Protein AF-A0A443K7M8-F1 (afdb_monomer)

Radius of gyration: 13.58 Å; Cα contacts (8 Å, |Δi|>4): 64; chains: 1; bounding box: 28×23×38 Å

Foldseek 3Di:
DDDDDPVQPLLVVLLVLQVPQWDWDDDPNAIATDFGPCVVSVVVCVVSVGDPVSVVSSVVVRVVVRVVVVVVRD

InterPro domains:
  IPR014915 Bacteriophage TLS, TfmB [PF08809] (2-67)

Sequence (74 aa):
MFEVFACNWETVTAFLAVETQWRLAIGFGALAWLGIDYAAADVAFRRLGISDQAFAGVQVMERAALEVFAEEAG

pLDDT: mean 94.94, std 6.03, range [67.0, 98.44]

Nearest PDB structures (foldseek):
  6ekl-assembly1_A  TM=3.653E-01  e=3.697E+00  Mus musculus

Structure (mmCIF, N/CA/C/O backbone):
data_AF-A0A443K7M8-F1
#
_entry.id   AF-A0A443K7M8-F1
#
loop_
_atom_site.group_PDB
_atom_site.id
_atom_site.type_symbol
_atom_site.label_atom_id
_atom_site.label_alt_id
_atom_site.label_comp_id
_atom_site.label_asym_id
_atom_site.label_entity_id
_atom_site.label_seq_id
_atom_site.pdbx_PDB_ins_code
_atom_site.Cartn_x
_atom_site.Cartn_y
_atom_site.Cartn_z
_atom_site.occupancy
_atom_site.B_iso_or_equiv
_atom_site.auth_seq_id
_atom_site.auth_comp_id
_atom_site.auth_asym_id
_atom_site.auth_atom_id
_atom_site.pdbx_PDB_model_num
ATOM 1 N N . MET A 1 1 ? 15.280 8.206 12.017 1.00 67.00 1 MET A N 1
ATOM 2 C CA . MET A 1 1 ? 13.982 7.831 12.614 1.00 67.00 1 MET A CA 1
ATOM 3 C C . MET A 1 1 ? 12.960 8.795 12.048 1.00 67.00 1 MET A C 1
ATOM 5 O O . MET A 1 1 ? 13.240 9.986 12.059 1.00 67.00 1 MET A O 1
ATOM 9 N N . PHE A 1 2 ? 11.877 8.291 11.464 1.00 89.44 2 PHE A N 1
ATOM 10 C CA . PHE A 1 2 ? 10.774 9.121 10.981 1.00 89.44 2 PHE A CA 1
ATOM 11 C C . PHE A 1 2 ? 9.523 8.787 11.792 1.00 89.44 2 PHE A C 1
ATOM 13 O O . PHE A 1 2 ? 9.403 7.676 12.310 1.00 89.44 2 PHE A O 1
ATOM 20 N N . GLU A 1 3 ? 8.624 9.753 11.919 1.00 93.44 3 GLU A N 1
ATOM 21 C CA . GLU A 1 3 ? 7.357 9.601 12.628 1.00 93.44 3 GLU A CA 1
ATOM 22 C C . GLU A 1 3 ? 6.201 9.660 11.632 1.00 93.44 3 GLU A C 1
ATOM 24 O O . GLU A 1 3 ? 6.288 10.311 10.589 1.00 93.44 3 GLU A O 1
ATOM 29 N N . VAL A 1 4 ? 5.115 8.961 11.954 1.00 94.94 4 VAL A N 1
ATOM 30 C CA . VAL A 1 4 ? 3.898 8.920 11.142 1.00 94.94 4 VAL A CA 1
ATOM 31 C C . VAL A 1 4 ? 2.795 9.632 11.911 1.00 94.94 4 VAL A C 1
ATOM 33 O O . VAL A 1 4 ? 2.538 9.315 13.071 1.00 94.94 4 VAL A O 1
ATOM 36 N N . PHE A 1 5 ? 2.120 10.585 11.265 1.00 96.06 5 PHE A N 1
ATOM 37 C CA . PHE A 1 5 ? 0.926 11.202 11.839 1.00 96.06 5 PHE A CA 1
ATOM 38 C C . PHE A 1 5 ? -0.117 10.131 12.162 1.00 96.06 5 PHE A C 1
ATOM 40 O O . PHE A 1 5 ? -0.411 9.284 11.322 1.00 96.06 5 PHE A O 1
ATOM 47 N N . ALA A 1 6 ? -0.715 10.197 13.354 1.00 96.00 6 ALA A N 1
ATOM 48 C CA . ALA A 1 6 ? -1.624 9.161 13.851 1.00 96.00 6 ALA A CA 1
ATOM 49 C C . ALA A 1 6 ? -2.777 8.833 12.883 1.00 96.00 6 ALA A C 1
ATOM 51 O O . ALA A 1 6 ? -3.152 7.672 12.750 1.00 96.00 6 ALA A O 1
ATOM 52 N N . CYS A 1 7 ? -3.295 9.830 12.157 1.00 95.12 7 CYS A N 1
ATOM 53 C CA . CYS A 1 7 ? -4.348 9.641 11.155 1.00 95.12 7 CYS A CA 1
ATOM 54 C C . CYS A 1 7 ? -3.934 8.762 9.962 1.00 95.12 7 CYS A C 1
ATOM 56 O O . CYS A 1 7 ? -4.797 8.175 9.323 1.00 95.12 7 CYS A O 1
ATOM 58 N N . ASN A 1 8 ? -2.636 8.651 9.676 1.00 97.00 8 ASN A N 1
ATOM 59 C CA . ASN A 1 8 ? -2.102 7.843 8.582 1.00 97.00 8 ASN A CA 1
ATOM 60 C C . ASN A 1 8 ? -1.594 6.478 9.059 1.00 97.00 8 ASN A C 1
ATOM 62 O O . ASN A 1 8 ? -1.125 5.689 8.241 1.00 97.00 8 ASN A O 1
ATOM 66 N N . TRP A 1 9 ? -1.647 6.192 10.364 1.00 97.12 9 TRP A N 1
ATOM 67 C CA . TRP A 1 9 ? -1.056 4.973 10.910 1.00 97.12 9 TRP A CA 1
ATOM 68 C C . TRP A 1 9 ? -1.714 3.713 10.351 1.00 97.12 9 TRP A C 1
ATOM 70 O O . TRP A 1 9 ? -1.009 2.792 9.956 1.00 97.12 9 TRP A O 1
ATOM 80 N N . GLU A 1 10 ? -3.044 3.704 10.244 1.00 98.06 10 GLU A N 1
ATOM 81 C CA . GLU A 1 10 ? -3.794 2.595 9.646 1.00 98.06 10 GLU A CA 1
ATOM 82 C C . GLU A 1 10 ? -3.383 2.350 8.185 1.00 98.06 10 GLU A C 1
ATOM 84 O O . GLU A 1 10 ? -3.122 1.217 7.794 1.00 98.06 10 GLU A O 1
ATOM 89 N N . THR A 1 11 ? -3.246 3.414 7.389 1.00 98.38 11 THR A N 1
ATOM 90 C CA . THR A 1 11 ? -2.765 3.327 6.003 1.00 98.38 11 THR A CA 1
ATOM 91 C C . THR A 1 11 ? -1.364 2.725 5.924 1.00 98.38 11 THR A C 1
ATOM 93 O O . THR A 1 11 ? -1.118 1.829 5.119 1.00 98.38 11 THR A O 1
ATOM 96 N N . VAL A 1 12 ? -0.437 3.206 6.759 1.00 97.69 12 VAL A N 1
ATOM 97 C CA . VAL A 1 12 ? 0.957 2.743 6.745 1.00 97.69 12 VAL A CA 1
ATOM 98 C C . VAL A 1 12 ? 1.046 1.278 7.158 1.00 97.69 12 VAL A C 1
ATOM 100 O O . VAL A 1 12 ? 1.736 0.504 6.497 1.00 97.69 12 VAL A O 1
ATOM 103 N N . THR A 1 13 ? 0.332 0.860 8.204 1.00 97.94 13 THR A N 1
ATOM 104 C CA . THR A 1 13 ? 0.332 -0.548 8.623 1.00 97.94 13 THR A CA 1
ATOM 105 C C . THR A 1 13 ? -0.326 -1.450 7.582 1.00 97.94 13 THR A C 1
ATOM 107 O O . THR A 1 13 ? 0.184 -2.542 7.334 1.00 97.94 13 THR A O 1
ATOM 110 N N . ALA A 1 14 ? -1.394 -0.991 6.922 1.00 98.38 14 ALA A N 1
ATOM 111 C CA . ALA A 1 14 ? -2.031 -1.709 5.822 1.00 98.38 14 ALA A CA 1
ATOM 112 C C . ALA A 1 14 ? -1.086 -1.894 4.627 1.00 98.38 14 ALA A C 1
ATOM 114 O O . ALA A 1 14 ? -0.979 -3.001 4.103 1.00 98.38 14 ALA A O 1
ATOM 115 N N . PHE A 1 15 ? -0.374 -0.837 4.226 1.00 98.25 15 PHE A N 1
ATOM 116 C CA . PHE A 1 15 ? 0.593 -0.882 3.130 1.00 98.25 15 PHE A CA 1
ATOM 117 C C . PHE A 1 15 ? 1.753 -1.840 3.438 1.00 98.25 15 PHE A C 1
ATOM 119 O O . PHE A 1 15 ? 2.087 -2.694 2.619 1.00 98.25 15 PHE A O 1
ATOM 126 N N . LEU A 1 16 ? 2.318 -1.759 4.647 1.00 97.31 16 LEU A N 1
ATOM 127 C CA . LEU A 1 16 ? 3.406 -2.643 5.078 1.00 97.31 16 LEU A CA 1
ATOM 128 C C . LEU A 1 16 ? 2.965 -4.109 5.181 1.00 97.31 16 LEU A C 1
ATOM 130 O O . LEU A 1 16 ? 3.736 -5.010 4.871 1.00 97.31 16 LEU A O 1
ATOM 134 N N . ALA A 1 17 ? 1.711 -4.373 5.554 1.00 98.12 17 ALA A N 1
ATOM 135 C CA . ALA A 1 17 ? 1.191 -5.738 5.630 1.00 98.12 17 ALA A CA 1
ATOM 136 C C . ALA A 1 17 ? 1.140 -6.457 4.270 1.00 98.12 17 ALA A C 1
ATOM 138 O O . ALA A 1 17 ? 1.044 -7.685 4.234 1.00 98.12 17 ALA A O 1
ATOM 139 N N . VAL A 1 18 ? 1.202 -5.710 3.164 1.00 98.00 18 VAL A N 1
ATOM 140 C CA . VAL A 1 18 ? 1.144 -6.239 1.795 1.00 98.00 18 VAL A CA 1
ATOM 141 C C . VAL A 1 18 ? 2.397 -5.902 0.983 1.00 98.00 18 VAL A C 1
ATOM 143 O O . VAL A 1 18 ? 2.393 -6.048 -0.236 1.00 98.00 18 VAL A O 1
ATOM 146 N N . GLU A 1 19 ? 3.497 -5.526 1.645 1.00 95.69 19 GLU A N 1
ATOM 147 C CA . GLU A 1 19 ? 4.749 -5.083 1.003 1.00 95.69 19 GLU A CA 1
ATOM 148 C C . GLU A 1 19 ? 5.382 -6.127 0.065 1.00 95.69 19 GLU A C 1
ATOM 150 O O . GLU A 1 19 ? 6.204 -5.798 -0.783 1.00 95.69 19 GLU A O 1
ATOM 155 N N . THR A 1 20 ? 4.990 -7.394 0.200 1.00 94.88 20 THR A N 1
ATOM 156 C CA . THR A 1 20 ? 5.466 -8.524 -0.612 1.00 94.88 20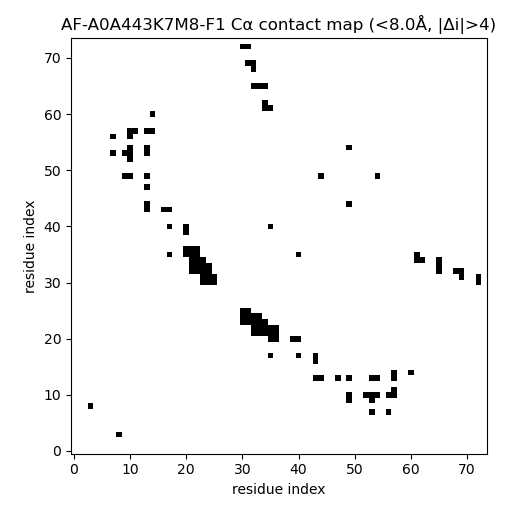 THR A CA 1
ATOM 157 C C . THR A 1 20 ? 4.522 -8.896 -1.757 1.00 94.88 20 THR A C 1
ATOM 159 O O . THR A 1 20 ? 4.850 -9.766 -2.560 1.00 94.88 20 THR A O 1
ATOM 162 N N . GLN A 1 21 ? 3.349 -8.265 -1.850 1.00 97.56 21 GLN A N 1
ATOM 163 C CA . GLN A 1 21 ? 2.263 -8.659 -2.754 1.00 97.56 21 GLN A CA 1
ATOM 164 C C . GLN A 1 21 ? 2.284 -7.870 -4.072 1.00 97.56 21 GLN A C 1
ATOM 166 O O . GLN A 1 21 ? 1.238 -7.508 -4.603 1.00 97.56 21 GLN A O 1
ATOM 171 N N . TRP A 1 22 ? 3.468 -7.571 -4.603 1.00 97.56 22 TRP A N 1
ATOM 172 C CA . TRP A 1 22 ? 3.619 -6.816 -5.846 1.00 97.56 22 TRP A CA 1
ATOM 173 C C . TRP A 1 22 ? 3.538 -7.706 -7.084 1.00 97.56 22 TRP A C 1
ATOM 175 O O . TRP A 1 22 ? 4.106 -8.797 -7.144 1.00 97.56 22 TRP A O 1
ATOM 185 N N . ARG A 1 23 ? 2.885 -7.189 -8.122 1.00 97.12 23 ARG A N 1
ATOM 186 C CA . ARG A 1 23 ? 2.851 -7.787 -9.453 1.00 97.12 23 ARG A CA 1
ATOM 187 C C . ARG A 1 23 ? 4.013 -7.273 -10.280 1.00 97.12 23 ARG A C 1
ATOM 189 O O . ARG A 1 23 ? 4.232 -6.067 -10.396 1.00 97.12 23 ARG A O 1
ATOM 196 N N . LEU A 1 24 ? 4.695 -8.211 -10.920 1.00 94.88 24 LEU A N 1
ATOM 197 C CA . LEU A 1 24 ? 5.830 -7.949 -11.785 1.00 94.88 24 LEU A CA 1
ATOM 198 C C . LEU A 1 24 ? 5.553 -8.479 -13.193 1.00 94.88 24 LEU A C 1
ATOM 200 O O . LEU A 1 24 ? 5.126 -9.623 -13.360 1.00 94.88 24 LEU A O 1
ATOM 2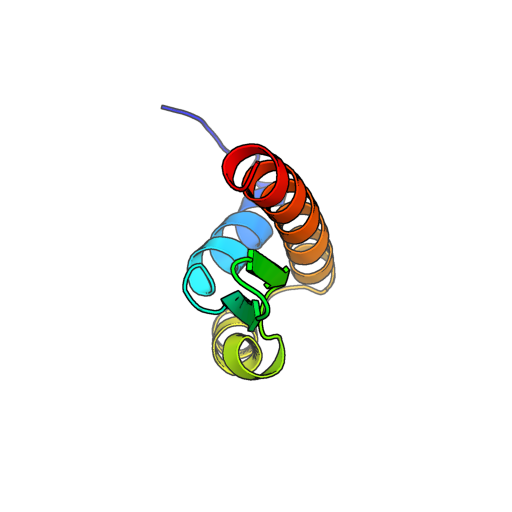04 N N . ALA A 1 25 ? 5.818 -7.657 -14.204 1.00 93.56 25 ALA A N 1
ATOM 205 C CA . ALA A 1 25 ? 5.881 -8.075 -15.597 1.00 93.56 25 ALA A CA 1
ATOM 206 C C . ALA A 1 25 ? 7.341 -8.171 -16.041 1.00 93.56 25 ALA A C 1
ATOM 208 O O . ALA A 1 25 ? 8.137 -7.267 -15.795 1.00 93.56 25 ALA A O 1
ATOM 209 N N . ILE A 1 26 ? 7.678 -9.264 -16.724 1.00 92.00 26 ILE A N 1
ATOM 210 C CA . ILE A 1 26 ? 9.002 -9.494 -17.304 1.00 92.00 26 ILE A CA 1
ATOM 211 C C . ILE A 1 26 ? 8.804 -9.799 -18.788 1.00 92.00 26 ILE A C 1
ATOM 213 O O . ILE A 1 26 ? 8.044 -10.704 -19.139 1.00 92.00 26 ILE A O 1
ATOM 217 N N . GLY A 1 27 ? 9.477 -9.058 -19.668 1.00 88.19 27 GLY A N 1
ATOM 218 C CA . GLY A 1 27 ? 9.376 -9.264 -21.113 1.00 88.19 27 GLY A CA 1
ATOM 219 C C . GLY A 1 27 ? 10.370 -8.414 -21.898 1.00 88.19 27 GLY A C 1
ATOM 220 O O . GLY A 1 27 ? 10.777 -7.360 -21.436 1.00 88.19 27 GLY A O 1
ATOM 221 N N . PHE A 1 28 ? 10.786 -8.884 -23.080 1.00 81.62 28 PHE A N 1
ATOM 222 C CA . PHE A 1 28 ? 11.700 -8.180 -24.002 1.00 81.62 28 PHE A CA 1
ATOM 223 C C . PHE A 1 28 ? 12.933 -7.516 -23.348 1.00 81.62 28 PHE A C 1
ATOM 225 O O . PHE A 1 28 ? 13.367 -6.450 -23.77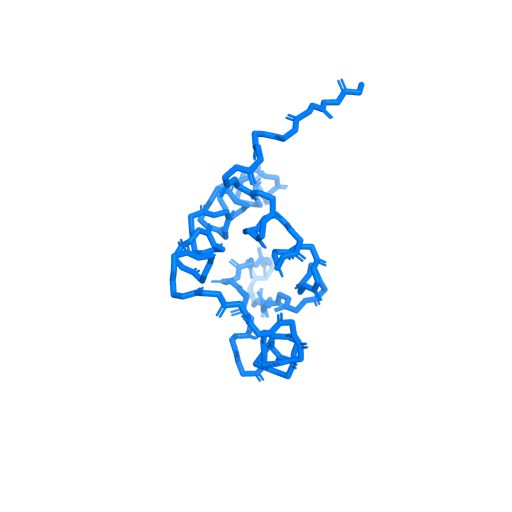2 1.00 81.62 28 PHE A O 1
ATOM 232 N N . GLY A 1 29 ? 13.515 -8.148 -22.323 1.00 83.00 29 GLY A N 1
ATOM 233 C CA . GLY A 1 29 ? 14.685 -7.618 -21.610 1.00 83.00 29 GLY A CA 1
ATOM 234 C C . GLY A 1 29 ? 14.383 -6.509 -20.595 1.00 83.00 29 GLY A C 1
ATOM 235 O O . GLY A 1 29 ? 15.318 -5.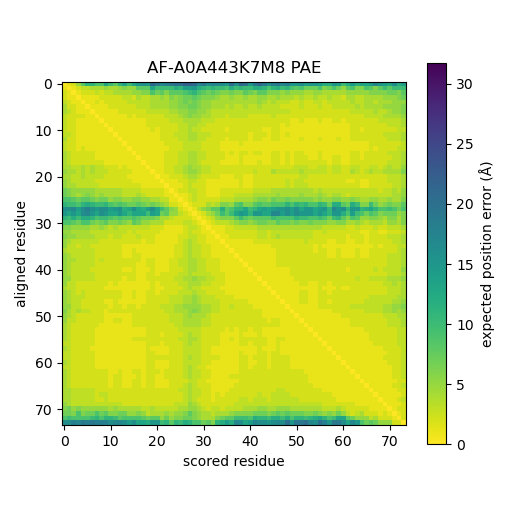958 -20.028 1.00 83.00 29 GLY A O 1
ATOM 236 N N . ALA A 1 30 ? 13.109 -6.209 -20.342 1.00 84.12 30 ALA A N 1
ATOM 237 C CA . ALA A 1 30 ? 12.655 -5.240 -19.356 1.00 84.12 30 ALA A CA 1
ATOM 238 C C . ALA A 1 30 ? 11.875 -5.915 -18.217 1.00 84.12 30 ALA A C 1
ATOM 240 O O . ALA A 1 30 ? 11.228 -6.957 -18.388 1.00 84.12 30 ALA A O 1
ATOM 241 N N . LEU A 1 31 ? 11.937 -5.279 -17.052 1.00 90.62 31 LEU A N 1
ATOM 242 C CA . LEU A 1 31 ? 11.194 -5.619 -15.848 1.00 90.62 31 LEU A CA 1
ATOM 243 C C . LEU A 1 31 ? 10.372 -4.392 -15.456 1.00 90.62 31 LEU A C 1
ATOM 245 O O . LEU A 1 31 ? 10.904 -3.287 -15.410 1.00 90.62 31 LEU A O 1
ATOM 249 N N . ALA A 1 32 ? 9.080 -4.583 -15.197 1.00 92.25 32 ALA A N 1
ATOM 250 C CA . ALA A 1 32 ? 8.183 -3.508 -14.792 1.00 92.25 32 ALA A CA 1
ATOM 251 C C . ALA A 1 32 ? 7.312 -3.948 -13.616 1.00 92.25 32 ALA A C 1
ATOM 253 O O . ALA A 1 32 ? 6.635 -4.980 -13.671 1.00 92.25 32 ALA A O 1
ATOM 254 N N . TRP A 1 33 ? 7.305 -3.141 -12.561 1.00 95.62 33 TRP A N 1
ATOM 255 C CA . TRP A 1 33 ? 6.359 -3.275 -11.462 1.00 95.62 33 TRP A CA 1
ATOM 256 C C . TRP A 1 33 ? 5.001 -2.719 -11.897 1.00 95.62 33 TRP A C 1
ATOM 258 O O . TRP A 1 33 ? 4.924 -1.619 -12.437 1.00 95.62 33 TRP A O 1
ATOM 268 N N . LEU A 1 34 ? 3.931 -3.496 -11.711 1.00 95.62 34 LEU A N 1
ATOM 269 C CA . LEU A 1 34 ? 2.588 -3.132 -12.181 1.00 95.62 34 LEU A CA 1
ATOM 270 C C . LEU A 1 34 ? 1.696 -2.541 -11.082 1.00 95.62 34 LEU A C 1
ATOM 272 O O . LEU A 1 34 ? 0.756 -1.818 -11.397 1.00 95.62 34 LEU A O 1
ATOM 276 N N . GLY A 1 35 ? 1.950 -2.896 -9.821 1.00 97.56 35 GLY A N 1
ATOM 277 C CA . GLY A 1 35 ? 1.100 -2.554 -8.679 1.00 97.56 35 GLY A CA 1
ATOM 278 C C . GLY A 1 35 ? 0.955 -3.710 -7.690 1.00 97.56 35 GLY A C 1
ATOM 279 O O . GLY A 1 35 ? 1.492 -4.799 -7.907 1.00 97.56 35 GLY A O 1
ATOM 280 N N . ILE A 1 36 ? 0.210 -3.480 -6.619 1.00 98.25 36 ILE A N 1
ATOM 281 C CA . ILE A 1 36 ? -0.193 -4.470 -5.627 1.00 98.25 36 ILE A CA 1
ATOM 282 C C . ILE A 1 36 ? -1.209 -5.429 -6.264 1.00 98.25 36 ILE A C 1
ATOM 284 O O . ILE A 1 36 ? -2.158 -5.035 -6.949 1.00 98.25 36 ILE A O 1
ATOM 288 N N . ASP A 1 37 ? -1.031 -6.725 -6.028 1.00 98.25 37 ASP A N 1
ATOM 289 C CA . ASP A 1 37 ? -2.055 -7.719 -6.308 1.00 98.25 37 ASP A CA 1
ATOM 290 C C . ASP A 1 37 ? -3.160 -7.619 -5.250 1.00 98.25 37 ASP A C 1
ATOM 292 O O . ASP A 1 37 ? -3.088 -8.221 -4.178 1.00 98.25 37 ASP A O 1
ATOM 296 N N . TYR A 1 38 ? -4.202 -6.8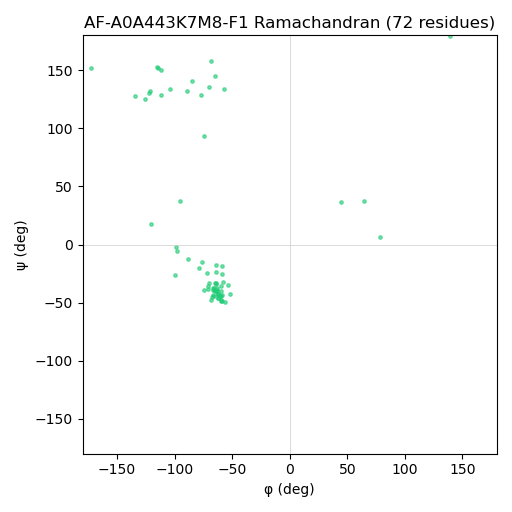4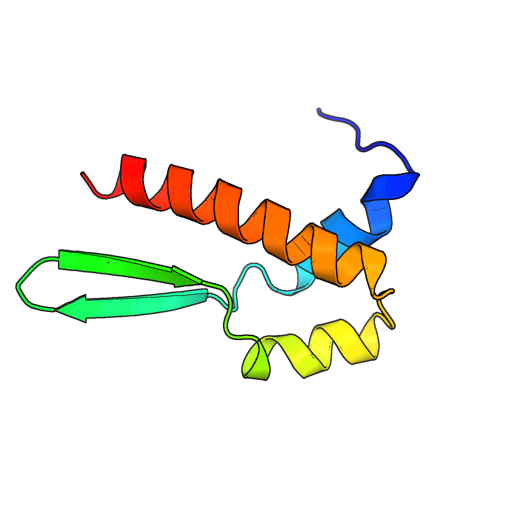6 -5.555 1.00 97.44 38 TYR A N 1
ATOM 297 C CA . TYR A 1 38 ? -5.334 -6.657 -4.648 1.00 97.44 38 TYR A CA 1
ATOM 298 C C . TYR A 1 38 ? -6.056 -7.963 -4.283 1.00 97.44 38 TYR A C 1
ATOM 300 O O . TYR A 1 38 ? -6.637 -8.045 -3.202 1.00 97.44 38 TYR A O 1
ATOM 308 N N . ALA A 1 39 ? -5.998 -8.999 -5.128 1.00 97.38 39 ALA A N 1
ATOM 309 C CA . ALA A 1 39 ? -6.586 -10.294 -4.797 1.00 97.38 39 ALA A CA 1
ATOM 310 C C . ALA A 1 39 ? -5.731 -11.053 -3.769 1.00 97.38 39 ALA A C 1
ATOM 312 O O . ALA A 1 39 ? -6.278 -11.662 -2.850 1.00 97.38 39 ALA A O 1
ATOM 313 N N . ALA A 1 40 ? -4.401 -10.987 -3.882 1.00 96.69 40 ALA A N 1
ATOM 314 C CA . ALA A 1 40 ? -3.494 -11.565 -2.887 1.00 96.69 40 ALA A CA 1
ATOM 315 C C . ALA A 1 40 ? -3.502 -10.774 -1.561 1.00 96.69 40 ALA A C 1
ATOM 317 O O . ALA A 1 40 ? -3.449 -11.360 -0.478 1.00 96.69 40 ALA A O 1
ATOM 318 N N . ALA A 1 41 ? -3.633 -9.447 -1.643 1.00 97.88 41 ALA A N 1
ATOM 319 C CA . ALA A 1 41 ? -3.692 -8.534 -0.504 1.00 97.88 41 ALA A CA 1
ATOM 320 C C . ALA A 1 41 ? -5.009 -8.611 0.297 1.00 97.88 41 ALA A C 1
ATOM 322 O O . ALA A 1 41 ? -5.019 -8.299 1.490 1.00 97.88 41 ALA A O 1
ATOM 323 N N . ASP A 1 42 ? -6.108 -9.061 -0.321 1.00 97.31 42 ASP A N 1
ATOM 324 C CA . ASP A 1 42 ? -7.456 -9.071 0.272 1.00 97.31 42 ASP A CA 1
ATOM 325 C C . ASP A 1 42 ? -7.512 -9.740 1.657 1.00 97.31 42 ASP A C 1
ATOM 327 O O . ASP A 1 42 ? -8.129 -9.223 2.591 1.00 97.31 42 ASP A O 1
ATOM 331 N N . VAL A 1 43 ? -6.825 -10.873 1.839 1.00 97.25 43 VAL A N 1
ATOM 332 C CA . VAL A 1 43 ? -6.817 -11.581 3.131 1.00 97.25 43 VAL A CA 1
ATOM 333 C C . VAL A 1 43 ? -6.185 -10.729 4.233 1.00 97.25 43 VAL A C 1
ATOM 335 O O . VAL A 1 43 ? -6.680 -10.740 5.363 1.00 97.25 43 VAL A O 1
ATOM 338 N N . ALA A 1 44 ? -5.114 -9.993 3.928 1.00 97.94 44 ALA A N 1
ATOM 339 C CA . ALA A 1 44 ? -4.460 -9.112 4.890 1.00 97.94 44 ALA A CA 1
ATOM 340 C C . ALA A 1 44 ? -5.368 -7.926 5.242 1.00 97.94 44 ALA A C 1
ATOM 342 O O . ALA A 1 44 ? -5.615 -7.687 6.423 1.00 97.94 44 ALA A O 1
ATOM 343 N N . PHE A 1 45 ? -5.947 -7.258 4.239 1.00 98.06 45 PHE A N 1
ATOM 344 C CA . PHE A 1 45 ? -6.867 -6.136 4.453 1.00 98.06 45 PHE A CA 1
ATOM 345 C C . PHE A 1 45 ? -8.091 -6.534 5.282 1.00 98.06 45 PHE A C 1
ATOM 347 O O . PHE A 1 45 ? -8.427 -5.846 6.247 1.00 98.06 45 PHE A O 1
ATOM 354 N N . ARG A 1 46 ? -8.701 -7.692 4.998 1.00 97.88 46 ARG A N 1
ATOM 355 C CA . ARG A 1 46 ? -9.827 -8.206 5.793 1.00 97.88 46 ARG A CA 1
ATOM 356 C C . ARG A 1 46 ? -9.437 -8.582 7.218 1.00 97.88 46 ARG A C 1
ATOM 358 O O . ARG A 1 46 ? -10.228 -8.365 8.130 1.00 97.88 46 ARG A O 1
ATOM 365 N N . ARG A 1 47 ? -8.244 -9.149 7.432 1.00 97.88 47 ARG A N 1
ATOM 366 C CA . ARG A 1 47 ? -7.758 -9.488 8.783 1.00 97.88 47 ARG A CA 1
ATOM 367 C C . ARG A 1 47 ? -7.413 -8.257 9.613 1.00 97.88 47 ARG A C 1
ATOM 369 O O . ARG A 1 47 ? -7.584 -8.297 10.826 1.00 97.88 47 ARG A O 1
ATOM 376 N N . LEU A 1 48 ? -6.933 -7.199 8.967 1.00 97.69 48 LEU A N 1
ATOM 377 C CA . LEU A 1 48 ? -6.660 -5.914 9.605 1.00 97.69 48 LEU A CA 1
ATOM 378 C C . LEU A 1 48 ? -7.929 -5.079 9.810 1.00 97.69 48 LEU A C 1
ATOM 380 O O . LEU A 1 48 ? -7.933 -4.207 10.670 1.00 97.69 48 LEU A O 1
ATOM 384 N N . GLY A 1 49 ? -9.000 -5.365 9.062 1.00 97.81 49 GLY A N 1
ATOM 385 C CA . GLY A 1 49 ? -10.262 -4.633 9.153 1.00 97.81 49 GLY A CA 1
ATOM 386 C C . GLY A 1 49 ? -10.121 -3.175 8.723 1.00 97.81 49 GLY A C 1
ATOM 387 O O . GLY A 1 49 ? -10.713 -2.308 9.360 1.00 97.81 49 GLY A O 1
ATOM 388 N N . ILE A 1 50 ? -9.305 -2.915 7.694 1.00 97.75 50 ILE A N 1
ATOM 389 C CA . ILE A 1 50 ? -8.938 -1.550 7.309 1.00 97.75 50 ILE A CA 1
ATOM 390 C C . ILE A 1 50 ? -10.145 -0.747 6.824 1.00 97.75 50 ILE A C 1
ATOM 392 O O . ILE A 1 50 ? -11.034 -1.276 6.151 1.00 97.75 50 ILE A O 1
ATOM 396 N N . SER A 1 51 ? -10.148 0.544 7.135 1.00 98.19 51 SER A N 1
ATOM 397 C CA . SER A 1 51 ? -11.143 1.486 6.629 1.00 98.19 51 SER A CA 1
ATOM 398 C C . SER A 1 51 ? -11.009 1.745 5.120 1.00 98.19 51 SER A C 1
ATOM 400 O O . SER A 1 51 ? -9.927 1.630 4.540 1.00 98.19 51 SER A O 1
ATOM 402 N N . ASP A 1 52 ? -12.095 2.198 4.484 1.00 98.12 52 ASP A N 1
ATOM 403 C CA . ASP A 1 52 ? -12.070 2.660 3.085 1.00 98.12 52 ASP A CA 1
ATOM 404 C C . ASP A 1 52 ? -11.078 3.818 2.883 1.00 98.12 52 ASP A C 1
ATOM 406 O O . ASP A 1 52 ? -10.447 3.943 1.832 1.00 98.12 52 ASP A O 1
ATOM 410 N N . GLN A 1 53 ? -10.902 4.659 3.910 1.00 98.06 53 GLN A N 1
ATOM 411 C CA . GLN A 1 53 ? -9.918 5.738 3.899 1.00 98.06 53 GLN A CA 1
ATOM 412 C C . GL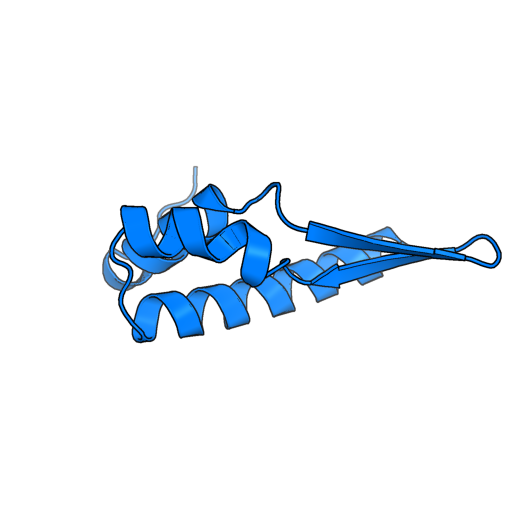N A 1 53 ? -8.487 5.187 3.893 1.00 98.06 53 GLN A C 1
ATOM 414 O O . GLN A 1 53 ? -7.652 5.679 3.130 1.00 98.06 53 GLN A O 1
ATOM 419 N N . ALA A 1 54 ? -8.202 4.166 4.704 1.00 98.19 54 ALA A N 1
ATOM 420 C CA . ALA A 1 54 ? -6.904 3.502 4.701 1.00 98.19 54 ALA A CA 1
ATOM 421 C C . ALA A 1 54 ? -6.646 2.782 3.373 1.00 98.19 54 ALA A C 1
ATOM 423 O O . ALA A 1 54 ? -5.549 2.894 2.829 1.00 98.19 54 ALA A O 1
ATOM 424 N N . PHE A 1 55 ? -7.662 2.132 2.797 1.00 98.38 55 PHE A N 1
ATOM 425 C CA . PHE A 1 55 ? -7.566 1.525 1.470 1.00 98.38 55 PHE A CA 1
ATOM 426 C C . PHE A 1 55 ? -7.221 2.561 0.388 1.00 98.38 55 PHE A C 1
ATOM 428 O O . PHE A 1 55 ? -6.262 2.376 -0.361 1.00 98.38 55 PHE A O 1
ATOM 435 N N . ALA A 1 56 ? -7.925 3.697 0.349 1.00 98.44 56 ALA A N 1
ATOM 436 C CA . ALA A 1 56 ? -7.591 4.796 -0.560 1.00 98.44 56 ALA A CA 1
ATOM 437 C C . ALA A 1 56 ? -6.170 5.340 -0.310 1.00 98.44 56 ALA A C 1
ATOM 439 O O . ALA A 1 56 ? -5.455 5.696 -1.247 1.00 98.44 56 ALA A O 1
ATOM 440 N N . GLY A 1 57 ? -5.729 5.367 0.949 1.00 98.44 57 GLY A N 1
ATOM 441 C CA . GLY A 1 57 ? -4.363 5.725 1.314 1.00 98.44 57 GLY A CA 1
ATOM 442 C C . GLY A 1 57 ? -3.315 4.741 0.779 1.00 98.44 57 GLY A C 1
ATOM 443 O O . GLY A 1 57 ? -2.279 5.175 0.276 1.00 98.44 57 GLY A O 1
ATOM 444 N N . VAL A 1 58 ? -3.592 3.434 0.814 1.00 98.38 58 VAL A N 1
ATOM 445 C CA . VAL A 1 58 ? -2.719 2.400 0.232 1.00 98.38 58 VAL A CA 1
ATOM 446 C C . VAL A 1 58 ? -2.546 2.635 -1.268 1.00 98.38 58 VAL A C 1
ATOM 448 O O . VAL A 1 58 ? -1.422 2.568 -1.755 1.00 98.38 58 VAL A O 1
ATOM 451 N N . GLN A 1 59 ? -3.606 3.018 -1.987 1.00 98.38 59 GLN A N 1
ATOM 452 C CA . GLN A 1 59 ? -3.526 3.359 -3.417 1.00 98.38 59 GLN A CA 1
ATOM 453 C C . GLN A 1 59 ? -2.644 4.591 -3.687 1.00 98.38 59 GLN A C 1
ATOM 455 O O . GLN A 1 59 ? -1.970 4.679 -4.715 1.00 98.38 59 GLN A O 1
ATOM 460 N N . VAL A 1 60 ? -2.628 5.563 -2.769 1.00 98.44 60 VAL A N 1
ATOM 461 C CA . VAL A 1 60 ? -1.720 6.719 -2.858 1.00 98.44 60 VAL A CA 1
ATOM 462 C C . VAL A 1 60 ? -0.269 6.280 -2.661 1.00 98.44 60 VAL A C 1
ATOM 464 O O . VAL A 1 60 ? 0.595 6.697 -3.432 1.00 98.44 60 VAL A O 1
ATOM 467 N N . MET A 1 61 ? -0.003 5.428 -1.667 1.00 98.19 61 MET A N 1
ATOM 468 C CA . MET A 1 61 ? 1.339 4.895 -1.410 1.00 98.19 61 MET A CA 1
ATOM 469 C C . MET A 1 61 ? 1.830 3.993 -2.548 1.00 98.19 61 MET A C 1
ATOM 471 O O . MET A 1 61 ? 2.989 4.090 -2.937 1.00 98.19 61 MET A O 1
ATOM 475 N N . GLU A 1 62 ? 0.949 3.173 -3.124 1.00 98.44 62 GLU A N 1
ATOM 476 C CA . GLU A 1 62 ? 1.232 2.346 -4.299 1.00 98.44 62 GLU A CA 1
ATOM 477 C C . GLU A 1 62 ? 1.717 3.199 -5.472 1.00 98.44 62 GLU A C 1
ATOM 479 O O . GLU A 1 62 ? 2.761 2.904 -6.048 1.00 98.44 62 GLU A O 1
ATOM 484 N N . ARG A 1 63 ? 1.004 4.285 -5.801 1.00 98.25 63 ARG A N 1
ATOM 485 C CA . ARG A 1 63 ? 1.409 5.186 -6.889 1.00 98.25 63 ARG A CA 1
ATOM 486 C C . ARG A 1 63 ? 2.785 5.805 -6.637 1.00 98.25 63 ARG A C 1
ATOM 488 O O . ARG A 1 63 ? 3.606 5.807 -7.545 1.00 98.25 63 ARG A O 1
ATOM 495 N N . ALA A 1 64 ? 3.045 6.274 -5.416 1.00 97.75 64 ALA A N 1
ATOM 496 C CA . ALA A 1 64 ? 4.348 6.833 -5.058 1.00 97.75 64 ALA A CA 1
ATOM 497 C C . ALA A 1 64 ? 5.473 5.784 -5.155 1.00 97.75 64 ALA A C 1
ATOM 499 O O . ALA A 1 64 ? 6.561 6.080 -5.636 1.00 97.75 64 ALA A O 1
ATOM 500 N N . ALA A 1 65 ? 5.212 4.542 -4.741 1.00 97.25 65 ALA A N 1
ATOM 501 C CA . ALA A 1 65 ? 6.176 3.454 -4.868 1.00 97.25 65 ALA A CA 1
ATOM 502 C C . ALA A 1 65 ? 6.440 3.079 -6.337 1.00 97.25 65 ALA A C 1
ATOM 504 O O . ALA A 1 65 ? 7.586 2.839 -6.700 1.00 97.25 65 ALA A O 1
ATOM 505 N N . LEU A 1 66 ? 5.412 3.080 -7.195 1.00 96.88 66 LEU A N 1
ATOM 506 C CA . LEU A 1 66 ? 5.568 2.833 -8.633 1.00 96.88 66 LEU A CA 1
ATOM 507 C C . LEU A 1 66 ? 6.422 3.901 -9.328 1.00 96.88 66 LEU A C 1
ATOM 509 O O . LEU A 1 66 ? 7.199 3.554 -10.214 1.00 96.88 66 LEU A O 1
ATOM 513 N N . GLU A 1 67 ? 6.306 5.170 -8.926 1.00 96.81 67 GLU A N 1
ATOM 514 C CA . GLU A 1 67 ? 7.175 6.249 -9.417 1.00 96.81 67 GLU A CA 1
AT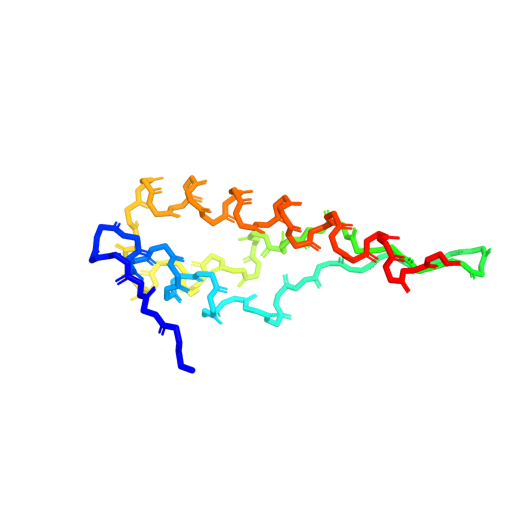OM 515 C C . GLU A 1 67 ? 8.647 5.953 -9.084 1.00 96.81 67 GLU A C 1
ATOM 517 O O . GLU A 1 67 ? 9.481 5.923 -9.986 1.00 96.81 67 GLU A O 1
ATOM 522 N N . VAL A 1 68 ? 8.942 5.595 -7.829 1.00 96.38 68 VAL A N 1
ATOM 523 C CA . VAL A 1 68 ? 10.301 5.214 -7.395 1.00 96.38 68 VAL A CA 1
ATOM 524 C C . VAL A 1 68 ? 10.804 3.969 -8.133 1.00 96.38 68 VAL A C 1
ATOM 526 O O . VAL A 1 68 ? 11.940 3.923 -8.593 1.00 96.38 68 VAL A O 1
ATOM 529 N N . PHE A 1 69 ? 9.965 2.945 -8.291 1.00 94.75 69 PHE A N 1
ATOM 530 C CA . PHE A 1 69 ? 10.345 1.724 -9.002 1.00 94.75 69 PHE A CA 1
ATOM 531 C C . PHE A 1 69 ? 10.651 1.960 -10.482 1.00 94.75 69 PHE A C 1
ATOM 533 O O . PHE A 1 69 ? 11.497 1.263 -11.040 1.00 94.75 69 PHE A O 1
ATOM 540 N N . ALA A 1 70 ? 9.960 2.904 -11.122 1.00 92.00 70 ALA A N 1
ATOM 541 C CA . ALA A 1 70 ? 10.233 3.282 -12.501 1.00 92.00 70 ALA A CA 1
ATOM 542 C C . ALA A 1 70 ? 11.559 4.045 -12.631 1.00 92.00 70 ALA A C 1
ATOM 544 O O . ALA A 1 70 ? 12.285 3.812 -13.595 1.00 92.00 70 ALA A O 1
ATOM 545 N N . GLU A 1 71 ? 11.885 4.911 -11.666 1.00 92.62 71 GLU A N 1
ATOM 546 C CA . GLU A 1 71 ? 13.169 5.623 -11.611 1.00 92.62 71 GLU A CA 1
ATOM 547 C C . GLU A 1 71 ? 14.356 4.659 -11.462 1.00 92.62 71 GLU A C 1
ATOM 549 O O . GLU A 1 71 ? 15.344 4.803 -12.172 1.00 92.62 71 GLU A O 1
ATOM 554 N N . GLU A 1 72 ? 14.241 3.639 -10.607 1.00 87.88 72 GLU A N 1
ATOM 555 C CA . GLU A 1 72 ? 15.310 2.653 -10.362 1.00 87.88 72 GLU A CA 1
ATOM 556 C C . GLU A 1 72 ? 15.465 1.601 -11.481 1.00 87.88 72 GLU A C 1
ATOM 558 O O . GLU A 1 72 ? 16.451 0.864 -11.517 1.00 87.88 72 GLU A O 1
ATOM 563 N N . ALA A 1 73 ? 14.479 1.477 -12.376 1.00 81.44 73 ALA A N 1
ATOM 564 C CA . ALA A 1 73 ? 14.505 0.517 -13.484 1.00 81.44 73 ALA A CA 1
ATOM 565 C C . ALA A 1 73 ? 15.184 1.056 -14.761 1.00 81.44 73 ALA A C 1
ATOM 567 O O . ALA A 1 73 ? 15.420 0.269 -15.685 1.00 81.44 73 ALA A 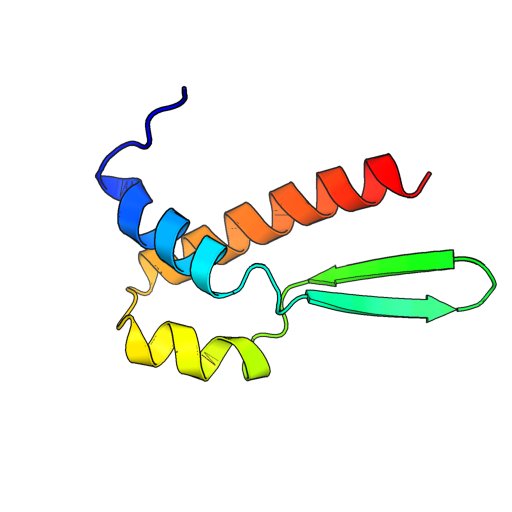O 1
ATOM 568 N N . GLY A 1 74 ? 15.448 2.366 -14.836 1.00 68.44 74 GLY A N 1
ATOM 569 C CA . GLY A 1 74 ? 16.109 3.049 -15.959 1.00 68.44 74 GLY A CA 1
ATOM 570 C C . GLY A 1 74 ? 17.595 3.288 -15.729 1.00 68.44 74 GLY A C 1
ATOM 571 O O . GLY A 1 74 ? 18.335 3.262 -16.740 1.00 68.44 74 GLY A O 1
#

Mean predicted aligned error: 3.14 Å

Secondary structure (DSSP, 8-state):
-----GGGHHHHHHHHHTTT-EEEEEETTEEEEEEE-HHHHHHHHHHHT--HHHHHHHHHHHHHHHHHHHHHT-

Organism: NCBI:txid2306993

Solvent-accessible surface area (backbone atoms only — not comparable to full-atom values): 4514 Å² total; per-residue (Å²): 138,87,85,74,61,76,91,49,44,63,20,52,55,55,41,60,71,40,71,83,37,64,38,75,48,77,55,99,94,46,72,46,77,76,47,72,37,63,78,75,33,42,64,54,46,64,75,69,63,65,50,72,67,29,52,56,42,31,55,53,52,49,52,56,49,49,54,54,54,54,62,77,68,111